Protein AF-A0A0M6XQJ6-F1 (afdb_monomer)

Mean predicted aligned error: 12.31 Å

Structure (mmCIF, N/CA/C/O backbone):
data_AF-A0A0M6XQJ6-F1
#
_entry.id   AF-A0A0M6XQJ6-F1
#
loop_
_atom_site.group_PDB
_atom_site.id
_atom_site.type_symbol
_atom_site.label_atom_id
_atom_site.label_alt_id
_atom_site.label_comp_id
_atom_site.label_asym_id
_atom_site.label_entity_id
_atom_site.label_seq_id
_atom_site.pdbx_PDB_ins_code
_atom_site.Cartn_x
_atom_site.Cartn_y
_atom_site.Cartn_z
_atom_site.occupancy
_atom_site.B_iso_or_equiv
_atom_site.auth_seq_id
_atom_site.auth_comp_id
_atom_site.auth_asym_id
_atom_site.auth_atom_id
_atom_site.pdbx_PDB_model_num
ATOM 1 N N . MET A 1 1 ? 3.158 -14.842 -56.763 1.00 42.53 1 MET A N 1
ATOM 2 C CA . MET A 1 1 ? 3.902 -15.726 -55.844 1.00 42.53 1 MET A CA 1
ATOM 3 C C . MET A 1 1 ? 5.116 -14.934 -55.419 1.00 42.53 1 MET A C 1
ATOM 5 O O . MET A 1 1 ? 5.858 -14.511 -56.291 1.00 42.53 1 MET A O 1
ATOM 9 N N . THR A 1 2 ? 5.216 -14.577 -54.144 1.00 51.38 2 THR A N 1
ATOM 10 C CA . THR A 1 2 ? 6.332 -13.785 -53.617 1.00 51.38 2 THR A CA 1
ATOM 11 C C . THR A 1 2 ? 7.499 -14.731 -53.373 1.00 51.38 2 THR A C 1
ATOM 13 O O . THR A 1 2 ? 7.330 -15.718 -52.657 1.00 51.38 2 THR A O 1
ATOM 16 N N . ASP A 1 3 ? 8.641 -14.467 -54.004 1.00 54.12 3 ASP A N 1
ATOM 17 C CA . ASP A 1 3 ? 9.853 -15.258 -53.797 1.00 54.12 3 ASP A CA 1
ATOM 18 C C . ASP A 1 3 ? 10.246 -15.257 -52.309 1.00 54.12 3 ASP A C 1
ATOM 20 O O . ASP A 1 3 ? 10.111 -14.225 -51.639 1.00 54.12 3 ASP A O 1
ATOM 24 N N . PRO A 1 4 ? 10.706 -16.397 -51.762 1.00 60.34 4 PRO A N 1
ATOM 25 C CA . PRO A 1 4 ? 11.159 -16.453 -50.382 1.00 60.34 4 PRO A CA 1
ATOM 26 C C . PRO A 1 4 ? 12.375 -15.543 -50.198 1.00 60.34 4 PRO A C 1
ATOM 28 O O . PRO A 1 4 ? 13.275 -15.505 -51.040 1.00 60.34 4 PRO A O 1
ATOM 31 N N . ALA A 1 5 ? 12.393 -14.812 -49.082 1.00 66.62 5 ALA A N 1
ATOM 32 C CA . ALA A 1 5 ? 13.471 -13.891 -48.756 1.00 66.62 5 ALA A CA 1
ATOM 33 C C . ALA A 1 5 ? 14.826 -14.608 -48.813 1.00 66.62 5 ALA A C 1
ATOM 35 O O . ALA A 1 5 ? 15.032 -15.660 -48.204 1.00 66.62 5 ALA A O 1
ATOM 36 N N . THR A 1 6 ? 15.759 -14.020 -49.554 1.00 75.44 6 THR A N 1
ATOM 37 C CA . THR A 1 6 ? 17.129 -14.524 -49.646 1.00 75.44 6 THR A CA 1
ATOM 38 C C . THR A 1 6 ? 17.810 -14.478 -48.271 1.00 75.44 6 THR A C 1
ATOM 40 O O . THR A 1 6 ? 17.444 -13.656 -47.427 1.00 75.44 6 THR A O 1
ATOM 43 N N . PRO A 1 7 ? 18.846 -15.299 -48.021 1.00 70.94 7 PRO A N 1
ATOM 44 C CA . PRO A 1 7 ? 19.582 -15.273 -46.754 1.00 70.94 7 PRO A CA 1
ATOM 45 C C . PRO A 1 7 ? 20.099 -13.880 -46.357 1.00 70.94 7 PRO A C 1
ATOM 47 O O . PRO A 1 7 ? 20.096 -13.532 -45.179 1.00 70.94 7 PRO A O 1
ATOM 50 N N . ALA A 1 8 ? 20.467 -13.048 -47.336 1.00 72.31 8 ALA A N 1
ATOM 51 C CA . ALA A 1 8 ? 20.864 -11.660 -47.106 1.00 72.31 8 ALA A CA 1
ATOM 52 C C . ALA A 1 8 ? 19.691 -10.782 -46.630 1.00 72.31 8 ALA A C 1
ATOM 54 O O . ALA A 1 8 ? 19.863 -9.972 -45.724 1.00 72.31 8 ALA A O 1
ATOM 55 N N . GLN A 1 9 ? 18.492 -10.975 -47.185 1.00 73.38 9 GLN A N 1
ATOM 56 C CA . GLN A 1 9 ? 17.280 -10.269 -46.753 1.00 73.38 9 GLN A CA 1
ATOM 57 C C . GLN A 1 9 ? 16.808 -10.739 -45.374 1.00 73.38 9 GLN A C 1
ATOM 59 O O . GLN A 1 9 ? 16.358 -9.924 -44.579 1.00 73.38 9 GLN A O 1
ATOM 64 N N . MET A 1 10 ? 16.958 -12.026 -45.050 1.00 72.31 10 MET A N 1
ATOM 65 C CA . MET A 1 10 ? 16.679 -12.530 -43.701 1.00 72.31 10 MET A CA 1
ATOM 66 C C . MET A 1 10 ? 17.656 -11.961 -42.667 1.00 72.31 10 MET A C 1
ATOM 68 O O . MET A 1 10 ? 17.222 -11.544 -41.600 1.00 72.31 10 MET 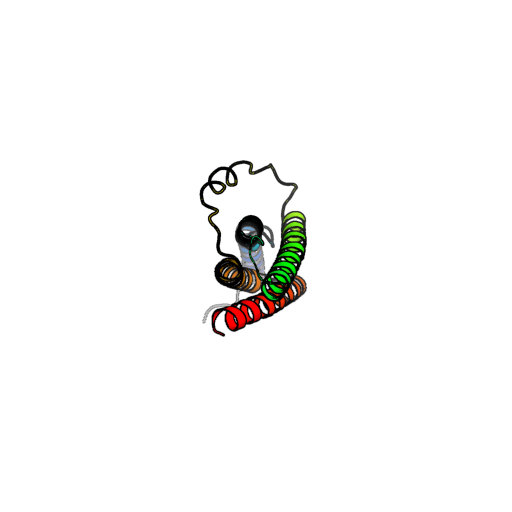A O 1
ATOM 72 N N . SER A 1 11 ? 18.949 -11.878 -42.999 1.00 69.38 11 SER A N 1
ATOM 73 C CA . SER A 1 11 ? 19.969 -11.264 -42.137 1.00 69.38 11 SER A CA 1
ATOM 74 C C . SER A 1 11 ? 19.720 -9.766 -41.926 1.00 69.38 11 SER A C 1
ATOM 76 O O . SER A 1 11 ? 19.767 -9.285 -40.797 1.00 69.38 11 SER A O 1
ATOM 78 N N . ALA A 1 12 ? 19.359 -9.039 -42.988 1.00 71.88 12 ALA A N 1
ATOM 79 C CA . ALA A 1 12 ? 18.994 -7.626 -42.902 1.00 71.88 12 ALA A CA 1
ATOM 80 C C . ALA A 1 12 ? 17.719 -7.403 -42.075 1.00 71.88 12 ALA A C 1
ATOM 82 O O . ALA A 1 12 ? 17.676 -6.492 -41.257 1.00 71.88 12 ALA A O 1
ATOM 83 N N . ASN A 1 13 ? 16.706 -8.260 -42.229 1.00 66.75 13 ASN A N 1
ATOM 84 C CA . ASN A 1 13 ? 15.488 -8.192 -41.421 1.00 66.75 13 ASN A CA 1
ATOM 85 C C . ASN A 1 13 ? 15.756 -8.527 -39.949 1.00 66.75 13 ASN A C 1
ATOM 87 O O . ASN A 1 13 ? 15.143 -7.927 -39.074 1.00 66.75 13 ASN A O 1
ATOM 91 N N . TYR A 1 14 ? 16.670 -9.461 -39.671 1.00 62.41 14 TYR A N 1
ATOM 92 C CA . TYR A 1 14 ? 17.063 -9.800 -38.306 1.00 62.41 14 TYR A CA 1
ATOM 93 C C . TYR A 1 14 ? 17.831 -8.649 -37.649 1.00 62.41 14 TYR A C 1
ATOM 95 O O . TYR A 1 14 ? 17.481 -8.260 -36.542 1.00 62.41 14 TYR A O 1
ATOM 103 N N . MET A 1 15 ? 18.799 -8.049 -38.354 1.00 71.56 15 MET A N 1
ATOM 104 C CA . MET A 1 15 ? 19.519 -6.861 -37.877 1.00 71.56 15 MET A CA 1
ATOM 105 C C . MET A 1 15 ? 18.589 -5.662 -37.675 1.00 71.56 15 MET A C 1
ATOM 107 O O . MET A 1 15 ? 18.649 -5.023 -36.633 1.00 71.56 15 MET A O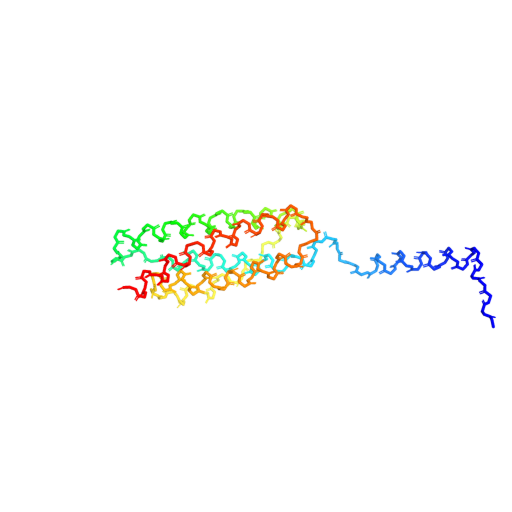 1
ATOM 111 N N . ALA A 1 16 ? 17.668 -5.400 -38.606 1.00 64.62 16 ALA A N 1
ATOM 112 C CA . ALA A 1 16 ? 16.686 -4.328 -38.457 1.00 64.62 16 ALA A CA 1
ATOM 113 C C . ALA A 1 16 ? 15.713 -4.584 -37.292 1.00 64.62 16 ALA A C 1
ATOM 115 O O . ALA A 1 16 ? 15.294 -3.642 -36.626 1.00 64.62 16 ALA A O 1
ATOM 116 N N . ALA A 1 17 ? 15.364 -5.845 -37.013 1.00 57.09 17 ALA A N 1
ATOM 117 C CA . ALA A 1 17 ? 14.536 -6.210 -35.866 1.00 57.09 17 ALA A CA 1
ATOM 118 C C . ALA A 1 17 ? 15.292 -6.073 -34.534 1.00 57.09 17 ALA A C 1
ATOM 120 O O . ALA A 1 17 ? 14.705 -5.615 -33.555 1.00 57.09 17 ALA A O 1
ATOM 121 N N . THR A 1 18 ? 16.584 -6.417 -34.489 1.00 54.31 18 THR A N 1
ATOM 122 C CA . THR A 1 18 ? 17.426 -6.195 -33.303 1.00 54.31 18 THR A CA 1
ATOM 123 C C . THR A 1 18 ? 17.706 -4.712 -33.082 1.00 54.31 18 THR A C 1
ATOM 125 O O . THR A 1 18 ? 17.569 -4.244 -31.962 1.00 54.31 18 THR A O 1
ATOM 128 N N . GLU A 1 19 ? 17.973 -3.943 -34.138 1.00 53.47 19 GLU A N 1
ATOM 129 C CA . GLU A 1 19 ? 18.143 -2.489 -34.057 1.00 53.47 19 GLU A CA 1
ATOM 130 C C . GLU A 1 19 ? 16.834 -1.783 -33.685 1.00 53.47 19 GLU A C 1
ATOM 132 O O . GLU A 1 19 ? 16.865 -0.790 -32.971 1.00 53.47 19 GLU A O 1
ATOM 137 N N . ALA A 1 20 ? 15.669 -2.278 -34.116 1.00 52.47 20 ALA A N 1
ATOM 138 C CA . ALA A 1 20 ? 14.374 -1.752 -33.678 1.00 52.47 20 ALA A CA 1
ATOM 139 C C . ALA A 1 20 ? 14.075 -2.086 -32.205 1.00 52.47 20 ALA A C 1
ATOM 141 O O . ALA A 1 20 ? 13.489 -1.263 -31.507 1.00 52.47 20 ALA A O 1
ATOM 142 N N . ALA A 1 21 ? 14.508 -3.255 -31.720 1.00 52.06 21 ALA A N 1
ATOM 143 C CA . ALA A 1 21 ? 14.413 -3.629 -30.309 1.00 52.06 21 ALA A CA 1
ATOM 144 C C . ALA A 1 21 ? 15.400 -2.842 -29.423 1.00 52.06 21 ALA A C 1
ATOM 146 O O . ALA A 1 21 ? 15.080 -2.525 -28.280 1.00 52.06 21 ALA A O 1
ATOM 147 N N . GLU A 1 22 ? 16.573 -2.485 -29.951 1.00 49.47 22 GLU A N 1
ATOM 148 C CA . GLU A 1 22 ? 17.566 -1.636 -29.280 1.00 49.47 22 GLU A CA 1
ATOM 149 C C . GLU A 1 22 ? 17.198 -0.137 -29.344 1.00 49.47 22 GLU A C 1
ATOM 151 O O . GLU A 1 22 ? 17.458 0.602 -28.392 1.00 49.47 22 GLU A O 1
ATOM 156 N N . ASN A 1 23 ? 16.523 0.318 -30.408 1.00 44.00 23 ASN A N 1
ATOM 157 C CA . ASN A 1 23 ? 16.094 1.713 -30.589 1.00 44.00 23 ASN A CA 1
ATOM 158 C C . ASN A 1 23 ? 14.847 2.116 -29.788 1.00 44.00 23 ASN A C 1
ATOM 160 O O . ASN A 1 23 ? 14.542 3.308 -29.735 1.00 44.00 23 ASN A O 1
ATOM 164 N N . ASP A 1 24 ? 14.159 1.185 -29.116 1.00 46.47 24 ASP A N 1
ATOM 165 C CA . ASP A 1 24 ? 13.119 1.556 -28.141 1.00 46.47 24 ASP A CA 1
ATOM 166 C C . ASP A 1 24 ? 13.725 2.081 -26.816 1.00 46.47 24 ASP A C 1
ATOM 168 O O . ASP A 1 24 ? 13.009 2.531 -25.920 1.00 46.47 24 ASP A O 1
ATOM 172 N N . GLY A 1 25 ? 15.066 2.085 -26.708 1.00 45.72 25 GLY A N 1
ATOM 173 C CA . GLY A 1 25 ? 15.884 3.024 -25.922 1.00 45.72 25 GLY A CA 1
ATOM 174 C C . GLY A 1 25 ? 15.706 3.022 -24.401 1.00 45.72 25 GLY A C 1
ATOM 175 O O . GLY A 1 25 ? 16.408 3.744 -23.692 1.00 45.72 25 GLY A O 1
ATOM 176 N N . LYS A 1 26 ? 14.776 2.232 -23.871 1.00 46.38 26 LYS A N 1
ATOM 177 C CA . LYS A 1 26 ? 14.481 2.136 -22.448 1.00 46.38 26 LYS A CA 1
ATOM 178 C C . LYS A 1 26 ? 15.061 0.834 -21.908 1.00 46.38 26 LYS A C 1
ATOM 180 O O . LYS A 1 26 ? 14.654 -0.233 -22.366 1.00 46.38 26 LYS A O 1
ATOM 185 N N . PRO A 1 27 ? 15.982 0.887 -20.928 1.00 54.34 27 PRO A N 1
ATOM 186 C CA . PRO A 1 27 ? 16.497 -0.327 -20.317 1.00 54.34 27 PRO A CA 1
ATOM 187 C C . PRO A 1 27 ? 15.330 -1.160 -19.760 1.00 54.34 27 PRO A C 1
ATOM 189 O O . PRO A 1 27 ? 14.358 -0.574 -19.259 1.00 54.34 27 PRO A O 1
ATOM 192 N N . PRO A 1 28 ? 15.392 -2.502 -19.843 1.00 51.72 28 PRO A N 1
ATOM 193 C CA . PRO A 1 28 ? 14.380 -3.387 -19.274 1.00 51.72 28 PRO A CA 1
ATOM 194 C C . PRO A 1 28 ? 14.242 -3.083 -17.774 1.00 51.72 28 PRO A C 1
ATOM 196 O O . PRO A 1 28 ? 15.119 -3.399 -16.979 1.00 51.72 28 PRO A O 1
ATOM 199 N N . GLY A 1 29 ? 13.174 -2.369 -17.409 1.00 59.41 29 GLY A N 1
ATOM 200 C CA . GLY A 1 29 ? 12.972 -1.811 -16.066 1.00 59.41 29 GLY A CA 1
ATOM 201 C C . GLY A 1 29 ? 12.474 -0.361 -16.049 1.00 59.41 29 GLY A C 1
ATOM 202 O O . GLY A 1 29 ? 11.746 0.014 -15.134 1.00 59.41 29 GLY A O 1
ATOM 203 N N . ALA A 1 30 ? 12.745 0.441 -17.084 1.00 67.56 30 ALA A N 1
ATOM 204 C CA . ALA A 1 30 ? 12.325 1.848 -17.128 1.00 67.56 30 ALA A CA 1
ATOM 205 C C . ALA A 1 30 ? 10.795 2.037 -17.161 1.00 67.56 30 ALA A C 1
ATOM 207 O O . ALA A 1 30 ? 10.287 3.058 -16.703 1.00 67.56 30 ALA A O 1
ATOM 208 N N . ALA A 1 31 ? 10.045 1.050 -17.664 1.00 73.81 31 ALA A N 1
ATOM 209 C CA . ALA A 1 31 ? 8.579 1.058 -17.646 1.00 73.81 31 ALA A CA 1
ATOM 210 C C . ALA A 1 31 ? 7.982 0.926 -16.229 1.00 73.81 31 ALA A C 1
ATOM 212 O O . ALA A 1 31 ? 6.829 1.301 -16.024 1.00 73.81 31 ALA A O 1
ATOM 213 N N . MET A 1 32 ? 8.768 0.419 -15.271 1.00 82.06 32 MET A N 1
ATOM 214 C CA . MET A 1 32 ? 8.373 0.195 -13.875 1.00 82.06 32 MET A CA 1
ATOM 215 C C . MET A 1 32 ? 8.777 1.335 -12.942 1.00 82.06 32 MET A C 1
ATOM 217 O O . MET A 1 32 ? 8.162 1.496 -11.894 1.00 82.06 32 MET A O 1
ATOM 221 N N . VAL A 1 33 ? 9.783 2.134 -13.311 1.00 84.62 33 VAL A N 1
ATOM 222 C CA . VAL A 1 33 ? 10.349 3.175 -12.439 1.00 84.62 33 VAL A CA 1
ATOM 223 C C . VAL A 1 33 ? 9.296 4.194 -12.010 1.00 84.62 33 VAL A C 1
ATOM 225 O O . VAL A 1 33 ? 9.097 4.405 -10.818 1.00 84.62 33 VAL A O 1
ATOM 228 N N . GLU A 1 34 ? 8.584 4.798 -12.961 1.00 86.31 34 GLU A N 1
ATOM 229 C CA . GLU A 1 34 ? 7.577 5.812 -12.630 1.00 86.31 34 GLU A CA 1
ATOM 230 C C . GLU A 1 34 ? 6.389 5.231 -11.833 1.00 86.31 34 GLU A C 1
ATOM 232 O O . GLU A 1 34 ? 6.050 5.794 -10.792 1.00 86.31 34 GLU A O 1
ATOM 237 N N . PRO A 1 35 ? 5.803 4.075 -12.212 1.00 87.81 35 PRO A N 1
ATOM 238 C CA . PRO A 1 35 ? 4.814 3.388 -11.378 1.00 87.81 35 PRO A CA 1
ATOM 239 C C . PRO A 1 35 ? 5.287 3.100 -9.945 1.00 87.81 35 PRO A C 1
ATOM 241 O O . PRO A 1 35 ? 4.557 3.369 -8.991 1.00 87.81 35 PRO A O 1
ATOM 244 N N . LEU A 1 36 ? 6.519 2.609 -9.770 1.00 90.25 36 LEU A N 1
ATOM 245 C CA . LEU A 1 36 ? 7.096 2.340 -8.450 1.00 90.25 36 LEU A CA 1
ATOM 246 C C . LEU A 1 36 ? 7.307 3.628 -7.639 1.00 90.25 36 LEU A C 1
ATOM 248 O O . LEU A 1 36 ? 7.041 3.636 -6.44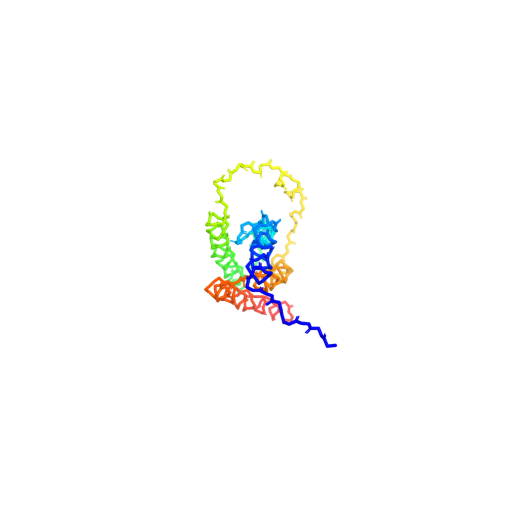0 1.00 90.25 36 LEU A O 1
ATOM 252 N N . ARG A 1 37 ? 7.720 4.735 -8.272 1.00 89.25 37 ARG A N 1
ATOM 253 C CA . ARG A 1 37 ? 7.829 6.049 -7.612 1.00 89.25 37 ARG A CA 1
ATOM 254 C C . ARG A 1 37 ? 6.469 6.567 -7.153 1.00 89.25 37 ARG A C 1
ATOM 256 O O . ARG A 1 37 ? 6.344 7.022 -6.019 1.00 89.25 37 ARG A O 1
ATOM 263 N N . MET A 1 38 ? 5.440 6.463 -7.995 1.00 89.88 38 MET A N 1
ATOM 264 C CA . MET A 1 38 ? 4.074 6.844 -7.618 1.00 89.88 38 MET A CA 1
ATOM 265 C C . MET A 1 38 ? 3.550 6.001 -6.449 1.00 89.88 38 MET A C 1
ATOM 267 O O . MET A 1 38 ? 2.925 6.544 -5.535 1.00 89.88 38 MET A O 1
ATOM 271 N N . LEU A 1 39 ? 3.831 4.694 -6.458 1.00 92.88 39 LEU A N 1
ATOM 272 C CA . LEU A 1 39 ? 3.517 3.796 -5.349 1.00 92.88 39 LEU A CA 1
ATOM 273 C C . LEU A 1 39 ? 4.250 4.214 -4.068 1.00 92.88 39 LEU A C 1
ATOM 275 O O . LEU A 1 39 ? 3.611 4.337 -3.025 1.00 92.88 39 LEU A O 1
ATOM 279 N N . LEU A 1 40 ? 5.551 4.505 -4.146 1.0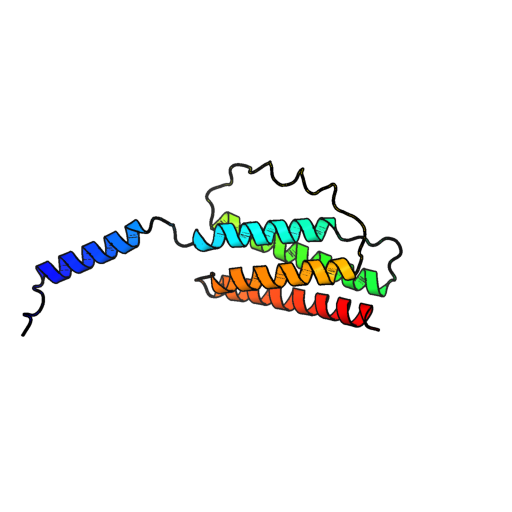0 92.50 40 LEU A N 1
ATOM 280 C CA . LEU A 1 40 ? 6.346 4.943 -2.998 1.00 92.50 40 LEU A CA 1
ATOM 281 C C . LEU A 1 40 ? 5.800 6.241 -2.385 1.00 92.50 40 LEU A C 1
ATOM 283 O O . LEU A 1 40 ? 5.572 6.298 -1.180 1.00 92.50 40 LEU A O 1
ATOM 287 N N . VAL A 1 41 ? 5.490 7.245 -3.211 1.00 90.19 41 VAL A N 1
ATOM 288 C CA . VAL A 1 41 ? 4.890 8.511 -2.752 1.00 90.19 41 VAL A CA 1
ATOM 289 C C . VAL A 1 41 ? 3.532 8.277 -2.081 1.00 90.19 41 VAL A C 1
ATOM 291 O O . VAL A 1 41 ? 3.220 8.909 -1.069 1.00 90.19 41 VAL A O 1
ATOM 294 N N . ALA A 1 42 ? 2.706 7.372 -2.616 1.00 90.62 42 ALA A N 1
ATOM 295 C CA . ALA A 1 42 ? 1.419 7.036 -2.010 1.00 90.62 42 ALA A CA 1
ATOM 296 C C . ALA A 1 42 ? 1.587 6.362 -0.639 1.00 90.62 42 ALA A C 1
ATOM 298 O O . ALA A 1 42 ? 0.855 6.696 0.293 1.00 90.62 42 ALA A O 1
ATOM 299 N N . VAL A 1 43 ? 2.569 5.469 -0.505 1.00 91.25 43 VAL A N 1
ATOM 300 C CA . VAL A 1 43 ? 2.925 4.809 0.759 1.00 91.25 43 VAL A CA 1
ATOM 301 C C . VAL A 1 43 ? 3.417 5.820 1.794 1.00 91.25 43 VAL A C 1
ATOM 303 O O . VAL A 1 43 ? 2.931 5.824 2.922 1.00 91.25 43 VAL A O 1
ATOM 306 N N . GLU A 1 44 ? 4.318 6.727 1.416 1.00 88.88 44 GLU A N 1
ATOM 307 C CA . GLU A 1 44 ? 4.802 7.800 2.296 1.00 88.88 44 GLU A CA 1
ATOM 308 C C . GLU A 1 44 ? 3.667 8.731 2.736 1.00 88.88 44 GLU A C 1
ATOM 310 O O . GLU A 1 44 ? 3.526 9.037 3.918 1.00 88.88 44 GLU A O 1
ATOM 315 N N . THR A 1 45 ? 2.783 9.097 1.809 1.00 87.88 45 THR A N 1
ATOM 316 C CA . THR A 1 45 ? 1.598 9.903 2.125 1.00 87.88 45 THR A CA 1
ATOM 317 C C . THR A 1 45 ? 0.670 9.186 3.113 1.00 87.88 45 THR A C 1
ATOM 319 O O . THR A 1 45 ? 0.075 9.826 3.980 1.00 87.88 45 THR A O 1
ATOM 322 N N . ALA A 1 46 ? 0.517 7.864 2.986 1.00 87.62 46 ALA A N 1
ATOM 323 C CA . ALA A 1 46 ? -0.311 7.069 3.887 1.00 87.62 46 ALA A CA 1
ATOM 324 C C . ALA A 1 46 ? 0.290 6.979 5.300 1.00 87.62 46 ALA A C 1
ATOM 326 O O . ALA A 1 46 ? -0.460 7.017 6.275 1.00 87.62 46 ALA A O 1
ATOM 327 N N . PHE A 1 47 ? 1.621 6.934 5.425 1.00 83.50 47 PHE A N 1
ATOM 328 C CA . PHE A 1 47 ? 2.309 6.996 6.719 1.00 83.50 47 PHE A CA 1
ATOM 329 C C . PHE A 1 47 ? 2.019 8.286 7.479 1.00 83.50 47 PHE A C 1
ATOM 331 O O . PHE A 1 47 ? 1.714 8.251 8.669 1.00 83.50 47 PHE A O 1
ATOM 338 N N . GLU A 1 48 ? 2.079 9.422 6.788 1.00 81.94 48 GLU A N 1
ATOM 339 C CA . GLU A 1 48 ? 1.863 10.745 7.386 1.00 81.94 48 GLU A CA 1
ATOM 340 C C . GLU A 1 48 ? 0.420 10.949 7.890 1.00 81.94 48 GLU A C 1
ATOM 342 O O . GLU A 1 48 ? 0.137 11.905 8.610 1.00 81.94 48 GLU A O 1
ATOM 347 N N . ARG A 1 49 ? -0.503 10.046 7.531 1.00 80.44 49 ARG A N 1
ATOM 348 C CA . ARG A 1 49 ? -1.943 10.123 7.832 1.00 80.44 49 ARG A CA 1
ATOM 349 C C . ARG A 1 49 ? -2.405 9.231 8.977 1.00 80.44 49 ARG A C 1
ATOM 351 O O . ARG A 1 49 ? -3.590 9.269 9.319 1.00 80.44 49 ARG A O 1
ATOM 358 N N . ILE A 1 50 ? -1.510 8.440 9.563 1.00 75.50 50 ILE A N 1
ATOM 359 C CA . ILE A 1 50 ? -1.844 7.584 10.703 1.00 75.50 50 ILE A CA 1
ATOM 360 C C . ILE A 1 50 ? -2.015 8.466 11.945 1.00 75.50 50 ILE A C 1
ATOM 362 O O . ILE A 1 50 ? -1.053 9.038 12.449 1.00 75.50 50 ILE A O 1
ATOM 366 N N . GLU A 1 51 ? -3.247 8.567 12.448 1.00 79.31 51 GLU A N 1
ATOM 367 C CA . GLU A 1 51 ? -3.588 9.361 13.634 1.00 79.31 51 GLU A CA 1
ATOM 368 C C . GLU A 1 51 ? -4.215 8.463 14.716 1.00 79.31 51 GLU A C 1
ATOM 370 O O . GLU A 1 51 ? -5.396 8.119 14.608 1.00 79.31 51 GLU A O 1
ATOM 375 N N . PRO A 1 52 ? -3.446 8.077 15.751 1.00 70.50 52 PRO A N 1
ATOM 376 C CA . PRO A 1 52 ? -3.911 7.179 16.806 1.00 70.50 52 PRO A CA 1
ATOM 377 C C . PRO A 1 52 ? -4.680 7.890 17.933 1.00 70.50 52 PRO A C 1
ATOM 379 O O . PRO A 1 52 ? -5.249 7.222 18.800 1.00 70.50 52 PRO A O 1
ATOM 382 N N . ARG A 1 53 ? -4.690 9.232 18.002 1.00 76.50 53 ARG A N 1
ATOM 383 C CA . ARG A 1 53 ? -5.306 9.938 19.140 1.00 76.50 53 ARG A CA 1
ATOM 384 C C . ARG A 1 53 ? -6.802 9.657 19.243 1.00 76.50 53 ARG A C 1
ATOM 386 O O . ARG A 1 53 ? -7.566 9.918 18.319 1.00 76.50 53 ARG A O 1
ATOM 393 N N . GLY A 1 54 ? -7.218 9.199 20.424 1.00 71.12 54 GLY A N 1
ATOM 394 C CA . GLY A 1 54 ? -8.622 8.922 20.735 1.00 71.12 54 GLY A CA 1
ATOM 395 C C . GLY A 1 54 ? -9.177 7.655 20.079 1.00 71.12 54 GLY A C 1
ATOM 396 O O . GLY A 1 54 ? -10.379 7.422 20.170 1.00 71.12 54 GLY A O 1
ATOM 397 N N . ALA A 1 55 ? -8.327 6.850 19.435 1.00 78.50 55 ALA A N 1
ATOM 398 C CA . ALA A 1 55 ? -8.704 5.562 18.871 1.00 78.50 55 ALA A CA 1
ATOM 399 C C . ALA A 1 55 ? -8.915 4.512 19.977 1.00 78.50 55 ALA A C 1
ATOM 401 O O . ALA A 1 55 ? -8.262 4.554 21.023 1.00 78.50 55 ALA A O 1
ATOM 402 N N . SER A 1 56 ? -9.834 3.571 19.745 1.00 81.56 56 SER A N 1
ATOM 403 C CA . SER A 1 56 ? -9.999 2.413 20.631 1.00 81.56 56 SER A CA 1
ATOM 404 C C . SER A 1 56 ? -8.829 1.433 20.480 1.00 81.56 56 SER A C 1
ATOM 406 O O . SER A 1 56 ? -8.107 1.484 19.488 1.00 81.56 56 SER A O 1
ATOM 408 N N . GLU A 1 57 ? -8.644 0.522 21.440 1.00 79.88 57 GLU A N 1
ATOM 409 C CA . GLU A 1 57 ? -7.583 -0.500 21.387 1.00 79.88 57 GLU A CA 1
ATOM 410 C C . GLU A 1 57 ? -7.630 -1.310 20.081 1.00 79.88 57 GLU A C 1
ATOM 412 O O . GLU A 1 57 ? -6.623 -1.429 19.390 1.00 79.88 57 GLU A O 1
ATOM 417 N N . THR A 1 58 ? -8.819 -1.747 19.661 1.00 82.25 58 THR A N 1
ATOM 418 C CA . THR A 1 58 ? -9.016 -2.462 18.391 1.00 82.25 58 THR A CA 1
ATOM 419 C C . THR A 1 58 ? -8.669 -1.611 17.166 1.00 82.25 58 THR A C 1
ATOM 421 O O . THR A 1 58 ? -8.086 -2.109 16.204 1.00 82.25 58 THR A O 1
ATOM 424 N N . ASP A 1 59 ? -8.993 -0.316 17.177 1.00 84.12 59 ASP A N 1
ATOM 425 C CA . ASP A 1 59 ? -8.649 0.566 16.057 1.00 84.12 59 ASP A CA 1
ATOM 426 C C . ASP A 1 59 ? -7.131 0.800 15.997 1.00 84.12 59 ASP A C 1
ATOM 428 O O . ASP A 1 59 ? -6.558 0.850 14.908 1.00 84.12 59 ASP A O 1
ATOM 432 N N . LEU A 1 60 ? -6.471 0.897 17.157 1.00 81.00 60 LEU A N 1
ATOM 433 C CA . LEU A 1 60 ? -5.014 0.994 17.261 1.00 81.00 60 LEU A CA 1
ATOM 434 C C . LEU A 1 60 ? -4.324 -0.266 16.733 1.00 81.00 60 LEU A C 1
ATOM 436 O O . LEU A 1 60 ? -3.329 -0.141 16.024 1.00 81.00 60 LEU A O 1
ATOM 440 N N . GLU A 1 61 ? -4.854 -1.459 17.010 1.00 82.31 61 GLU A N 1
ATOM 441 C CA . GLU A 1 61 ? -4.337 -2.717 16.453 1.00 82.31 61 GLU A CA 1
ATOM 442 C C . GLU A 1 61 ? -4.406 -2.733 14.920 1.00 82.31 61 GLU A C 1
ATOM 444 O O . GLU A 1 61 ? -3.433 -3.087 14.253 1.00 82.31 61 GLU A O 1
ATOM 449 N N . ILE A 1 62 ? -5.530 -2.301 14.338 1.00 84.75 62 ILE A N 1
ATOM 450 C CA . ILE A 1 62 ? -5.680 -2.212 12.877 1.00 84.75 62 ILE A CA 1
ATOM 451 C C . ILE A 1 62 ? -4.704 -1.180 12.295 1.00 84.75 62 ILE A C 1
ATOM 453 O O . ILE A 1 62 ? -4.071 -1.440 11.271 1.00 84.75 62 ILE A O 1
ATOM 457 N N . MET A 1 63 ? -4.543 -0.026 12.948 1.00 85.38 63 MET A N 1
ATOM 458 C CA . MET A 1 63 ? -3.589 1.001 12.518 1.00 85.38 63 MET A CA 1
ATOM 459 C C . MET A 1 63 ? -2.129 0.550 12.651 1.00 85.38 63 MET A C 1
ATOM 461 O O . MET A 1 63 ? -1.311 0.912 11.807 1.00 85.38 63 MET A O 1
ATOM 465 N N . ALA A 1 64 ? -1.795 -0.253 13.662 1.00 84.94 64 ALA A N 1
ATOM 466 C CA . ALA A 1 64 ? -0.466 -0.838 13.815 1.00 84.94 64 ALA A CA 1
ATOM 467 C C . ALA A 1 64 ? -0.171 -1.837 12.687 1.00 84.94 64 ALA A C 1
ATOM 469 O O . ALA A 1 64 ? 0.864 -1.737 12.033 1.00 84.94 64 ALA A O 1
ATOM 470 N N . LEU A 1 65 ? -1.124 -2.721 12.368 1.00 87.12 65 LEU A N 1
ATOM 471 C CA . LEU A 1 65 ? -1.002 -3.624 11.219 1.00 87.12 65 LEU A CA 1
ATOM 472 C C . LEU A 1 65 ? -0.852 -2.851 9.903 1.00 87.12 65 LEU A C 1
ATOM 474 O O . LEU A 1 65 ? -0.049 -3.225 9.051 1.00 87.12 65 LEU A O 1
ATOM 478 N N . TRP A 1 66 ? -1.598 -1.756 9.737 1.00 92.88 66 TRP A N 1
ATOM 479 C CA . TRP A 1 66 ? -1.459 -0.877 8.577 1.00 92.88 66 TRP A CA 1
ATOM 480 C C . TRP A 1 66 ? -0.056 -0.273 8.473 1.00 92.88 66 TRP A C 1
ATOM 482 O O . TRP A 1 66 ? 0.559 -0.317 7.409 1.00 92.88 66 TRP A O 1
ATOM 492 N N . HIS A 1 67 ? 0.472 0.240 9.584 1.00 89.44 67 HIS A N 1
ATOM 493 C CA . HIS A 1 67 ? 1.827 0.776 9.659 1.00 89.44 67 HIS A CA 1
ATOM 494 C C . HIS A 1 67 ? 2.888 -0.268 9.267 1.00 89.44 67 HIS A C 1
ATOM 496 O O . HIS A 1 67 ? 3.820 0.045 8.518 1.00 89.44 67 HIS A O 1
ATOM 502 N N . ASP A 1 68 ? 2.749 -1.510 9.732 1.00 86.06 68 ASP A N 1
ATOM 503 C CA . ASP A 1 68 ? 3.690 -2.591 9.421 1.00 86.06 68 ASP A CA 1
ATOM 504 C C . ASP A 1 68 ? 3.668 -2.953 7.931 1.00 86.06 68 ASP A C 1
ATOM 506 O O . ASP A 1 68 ? 4.726 -3.069 7.305 1.00 86.06 68 ASP A O 1
ATOM 510 N N . VAL A 1 69 ? 2.474 -3.038 7.334 1.00 91.69 69 VAL A N 1
ATOM 511 C CA . VAL A 1 69 ? 2.310 -3.272 5.889 1.00 91.69 69 VAL A CA 1
ATOM 512 C C . VAL A 1 69 ? 2.956 -2.152 5.075 1.00 91.69 69 VAL A C 1
ATOM 514 O O . VAL A 1 69 ? 3.731 -2.428 4.158 1.00 91.69 69 VAL A O 1
ATOM 517 N N . LEU A 1 70 ? 2.703 -0.889 5.429 1.00 91.00 70 LEU A N 1
ATOM 518 C CA . LEU A 1 70 ? 3.335 0.249 4.760 1.00 91.00 70 LEU A CA 1
ATOM 519 C C . LEU A 1 70 ? 4.863 0.235 4.910 1.00 91.00 70 LEU A C 1
ATOM 521 O O . LEU A 1 70 ? 5.575 0.634 3.989 1.00 91.00 70 LEU A O 1
ATOM 525 N N . THR A 1 71 ? 5.381 -0.236 6.048 1.00 87.50 71 THR A N 1
ATOM 526 C CA . THR A 1 71 ? 6.828 -0.297 6.318 1.00 87.50 71 THR A CA 1
ATOM 527 C C . THR A 1 71 ? 7.511 -1.312 5.423 1.00 87.50 71 THR A C 1
ATOM 529 O O . THR A 1 71 ? 8.521 -0.978 4.796 1.00 87.50 71 THR A O 1
ATOM 532 N N . ALA A 1 72 ? 6.941 -2.513 5.327 1.00 89.88 72 ALA A N 1
ATOM 533 C CA . ALA A 1 72 ? 7.434 -3.553 4.436 1.00 89.88 72 ALA A CA 1
ATOM 534 C C . ALA A 1 72 ? 7.377 -3.083 2.975 1.00 89.88 72 ALA A C 1
ATOM 536 O O . ALA A 1 72 ? 8.391 -3.091 2.278 1.00 89.88 72 ALA A O 1
ATOM 537 N N . LEU A 1 73 ? 6.229 -2.546 2.550 1.00 92.31 73 LEU A N 1
ATOM 538 C CA . LEU A 1 73 ? 6.036 -2.085 1.180 1.00 92.31 73 LEU A CA 1
ATOM 539 C C . LEU A 1 73 ? 6.995 -0.947 0.800 1.00 92.31 73 LEU A C 1
ATOM 541 O O . LEU A 1 73 ? 7.583 -0.975 -0.279 1.00 92.31 73 LEU A O 1
ATOM 545 N N . ARG A 1 74 ? 7.210 0.036 1.686 1.00 91.69 74 ARG A N 1
ATOM 546 C CA . ARG A 1 74 ? 8.183 1.117 1.456 1.00 91.69 74 ARG A CA 1
ATOM 547 C C . ARG A 1 74 ? 9.588 0.560 1.242 1.00 91.69 74 ARG A C 1
ATOM 549 O O . ARG A 1 74 ? 10.278 1.005 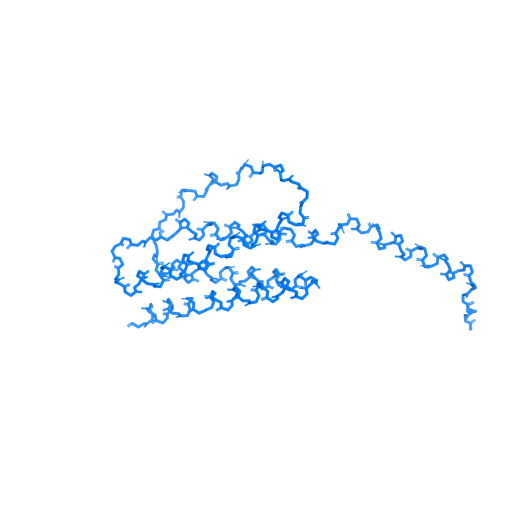0.325 1.00 91.69 74 ARG A O 1
ATOM 556 N N . SER A 1 75 ? 10.011 -0.374 2.095 1.00 88.50 75 SER A N 1
ATOM 557 C CA . SER A 1 75 ? 11.339 -0.989 2.023 1.00 88.50 75 SER A CA 1
ATOM 558 C C . SER A 1 75 ? 11.540 -1.692 0.683 1.00 88.50 75 SER A C 1
ATOM 560 O O . SER A 1 75 ? 12.492 -1.392 -0.038 1.00 88.50 75 SER A O 1
ATOM 562 N N . ASP A 1 76 ? 10.601 -2.556 0.308 1.00 91.06 76 ASP A N 1
ATOM 563 C CA . ASP A 1 76 ? 10.738 -3.389 -0.883 1.00 91.06 76 ASP A CA 1
ATOM 564 C C . ASP A 1 76 ? 10.632 -2.569 -2.169 1.00 91.06 76 ASP A C 1
ATOM 566 O O . ASP A 1 76 ? 11.450 -2.740 -3.071 1.00 91.06 76 ASP A O 1
ATOM 570 N N . VAL A 1 77 ? 9.712 -1.600 -2.240 1.00 89.50 77 VAL A N 1
ATOM 571 C CA . VAL A 1 77 ? 9.610 -0.683 -3.391 1.00 89.50 77 VAL A CA 1
ATOM 572 C C . VAL A 1 77 ? 10.877 0.163 -3.538 1.00 89.50 77 VAL A C 1
ATOM 574 O O . VAL A 1 77 ? 11.355 0.367 -4.654 1.00 89.50 77 VAL A O 1
ATOM 577 N N . SER A 1 78 ? 11.473 0.607 -2.428 1.00 87.38 78 SER A N 1
ATOM 578 C CA . SER A 1 78 ? 12.739 1.351 -2.455 1.00 87.38 78 SER A CA 1
ATOM 579 C C . SER A 1 78 ? 13.885 0.489 -2.988 1.00 87.38 78 SER A C 1
ATOM 581 O O . SER A 1 78 ? 14.647 0.941 -3.840 1.00 87.38 78 SER A O 1
ATOM 583 N N . ILE A 1 79 ? 13.982 -0.771 -2.552 1.00 86.69 79 ILE A N 1
ATOM 584 C CA . ILE A 1 79 ? 14.965 -1.734 -3.071 1.00 86.69 79 ILE A CA 1
ATOM 585 C C . ILE A 1 79 ? 14.727 -1.991 -4.565 1.00 86.69 79 ILE A C 1
ATOM 587 O O . ILE A 1 79 ? 15.669 -1.973 -5.357 1.00 86.69 79 ILE A O 1
ATOM 591 N N . MET A 1 80 ? 13.469 -2.178 -4.976 1.00 87.81 80 MET A N 1
ATOM 592 C CA . MET A 1 80 ? 13.098 -2.379 -6.377 1.00 87.81 80 MET A CA 1
ATOM 593 C C . MET A 1 80 ? 13.491 -1.196 -7.262 1.00 87.81 80 MET A C 1
ATOM 595 O O . MET A 1 80 ? 13.904 -1.430 -8.399 1.00 87.81 80 MET A O 1
ATOM 599 N N . LEU A 1 81 ? 13.368 0.036 -6.758 1.00 84.69 81 LEU A N 1
ATOM 600 C CA . LEU A 1 81 ? 13.806 1.255 -7.436 1.00 84.69 81 LEU A CA 1
ATOM 601 C C . LEU A 1 81 ? 15.330 1.341 -7.511 1.00 84.69 81 LEU A C 1
ATOM 603 O O . LEU A 1 81 ? 15.857 1.541 -8.597 1.00 84.69 81 LEU A O 1
ATOM 607 N N . VAL A 1 82 ? 16.048 1.112 -6.407 1.00 81.25 82 VAL A N 1
ATOM 608 C CA . VAL A 1 82 ? 17.525 1.121 -6.384 1.00 81.25 82 VAL A CA 1
ATOM 609 C C . VAL A 1 82 ? 18.114 0.078 -7.334 1.00 81.25 82 VAL A C 1
ATOM 611 O O . VAL A 1 82 ? 19.093 0.352 -8.014 1.00 81.25 82 VAL A O 1
ATOM 614 N N . ASN A 1 83 ? 17.505 -1.103 -7.436 1.00 76.50 83 ASN A N 1
ATOM 615 C CA . ASN A 1 83 ? 17.965 -2.148 -8.353 1.00 76.50 83 ASN A CA 1
ATOM 616 C C . ASN A 1 83 ? 17.688 -1.823 -9.834 1.00 76.50 83 ASN A C 1
ATOM 618 O O . ASN A 1 83 ? 18.251 -2.470 -10.716 1.00 76.50 83 ASN A O 1
ATOM 622 N N . ARG A 1 84 ? 16.802 -0.857 -10.116 1.00 74.69 84 ARG A N 1
ATOM 623 C CA . ARG A 1 84 ? 16.369 -0.462 -11.470 1.00 74.69 84 ARG A CA 1
ATOM 624 C C . ARG A 1 84 ? 16.886 0.919 -11.893 1.00 74.69 84 ARG A C 1
ATOM 626 O O . ARG A 1 84 ? 16.873 1.224 -13.083 1.00 74.69 84 ARG A O 1
ATOM 633 N N . GLU A 1 85 ? 17.358 1.733 -10.954 1.00 63.09 85 GLU A N 1
ATOM 634 C CA . GLU A 1 85 ? 17.976 3.040 -11.177 1.00 63.09 85 GLU A CA 1
ATOM 635 C C . GLU A 1 85 ? 19.491 2.983 -10.903 1.00 63.09 85 GLU A C 1
ATOM 637 O O . GLU A 1 85 ? 19.944 2.410 -9.918 1.00 63.09 85 GLU A O 1
ATOM 642 N N . ALA A 1 86 ? 20.303 3.643 -11.736 1.00 47.50 86 ALA A N 1
ATOM 643 C CA . ALA A 1 86 ? 21.615 4.123 -11.285 1.00 47.50 86 ALA A CA 1
ATOM 644 C C . ALA A 1 86 ? 21.399 5.167 -10.155 1.00 47.50 86 ALA A C 1
ATOM 646 O O . ALA A 1 86 ? 20.345 5.805 -10.149 1.00 47.50 86 ALA A O 1
ATOM 647 N N . PRO A 1 87 ? 22.335 5.355 -9.196 1.00 40.09 87 PRO A N 1
ATOM 648 C CA . PRO A 1 87 ? 22.058 5.984 -7.899 1.00 40.09 87 PRO A CA 1
ATOM 649 C C . PRO A 1 87 ? 21.347 7.343 -8.023 1.00 40.09 87 PRO A C 1
ATOM 651 O O . PRO A 1 87 ? 21.709 8.149 -8.884 1.00 40.09 87 PRO A O 1
ATOM 654 N N . PRO A 1 88 ? 20.354 7.624 -7.162 1.00 45.50 88 PRO A N 1
ATOM 655 C CA . PRO A 1 88 ? 19.422 8.717 -7.387 1.00 45.50 88 PRO A CA 1
ATOM 656 C C . PRO A 1 88 ? 20.090 10.085 -7.208 1.00 45.50 88 PRO A C 1
ATOM 658 O O . PRO A 1 88 ? 20.650 10.395 -6.155 1.00 45.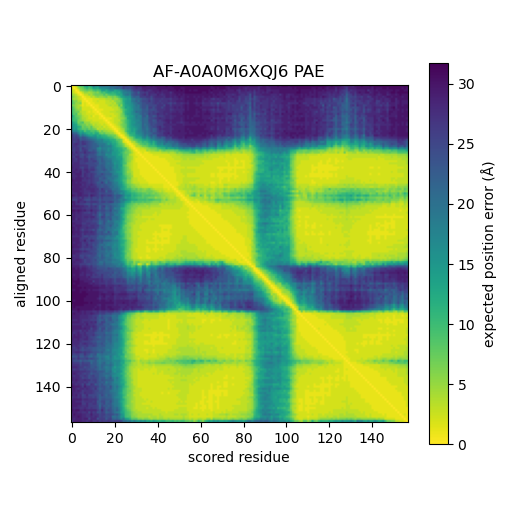50 88 PRO A O 1
ATOM 661 N N . SER A 1 89 ? 19.953 10.959 -8.209 1.00 40.81 89 SER A N 1
ATOM 662 C CA . SER A 1 89 ? 20.016 12.401 -7.976 1.00 40.81 89 SER A CA 1
ATOM 663 C C . SER A 1 89 ? 18.755 12.802 -7.215 1.00 40.81 89 SER A C 1
ATOM 665 O O . SER A 1 89 ? 17.648 12.644 -7.728 1.00 40.81 89 SER A O 1
ATOM 667 N N . ALA A 1 90 ? 18.935 13.287 -5.989 1.00 40.78 90 ALA A N 1
ATOM 668 C CA . ALA A 1 90 ? 17.879 13.671 -5.066 1.00 40.78 90 ALA A CA 1
ATOM 669 C C . ALA A 1 90 ? 16.798 14.552 -5.721 1.00 40.78 90 ALA A C 1
ATOM 671 O O . ALA A 1 90 ? 16.993 15.749 -5.929 1.00 40.78 90 ALA A O 1
ATOM 672 N N . THR A 1 91 ? 15.620 13.987 -5.982 1.00 40.50 91 THR A N 1
ATOM 673 C CA . THR A 1 91 ? 14.395 14.753 -6.237 1.00 40.50 91 THR A CA 1
ATOM 674 C C . THR A 1 91 ? 13.837 15.268 -4.912 1.00 40.50 91 THR A C 1
ATOM 676 O O . THR A 1 91 ? 12.844 14.776 -4.384 1.00 40.50 91 THR A O 1
ATOM 679 N N . SER A 1 92 ? 14.514 16.276 -4.363 1.00 39.56 92 SER A N 1
ATOM 680 C CA . SER A 1 92 ? 13.981 17.144 -3.315 1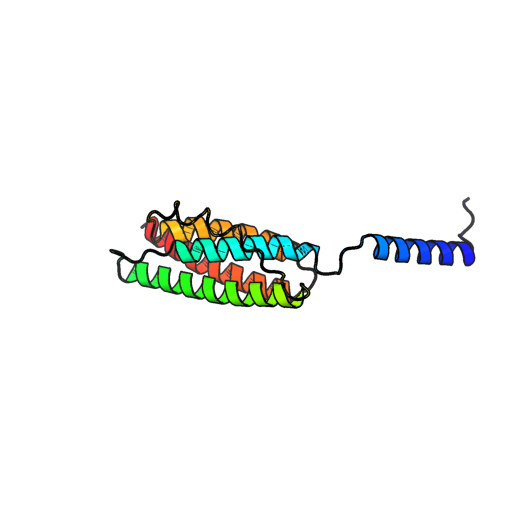.00 39.56 92 SER A CA 1
ATOM 681 C C . SER A 1 92 ? 13.075 18.178 -3.983 1.00 39.56 92 SER A C 1
ATOM 683 O O . SER A 1 92 ? 13.559 19.051 -4.700 1.00 39.56 92 SER A O 1
ATOM 685 N N . GLY A 1 93 ? 11.758 18.056 -3.823 1.00 38.47 93 GLY A N 1
ATOM 686 C CA . GLY A 1 93 ? 10.840 19.082 -4.330 1.00 38.47 93 GLY A CA 1
ATOM 687 C C . GLY A 1 93 ? 9.351 18.763 -4.247 1.00 38.47 93 GLY A C 1
ATOM 688 O O . GLY A 1 93 ? 8.547 19.688 -4.223 1.00 38.47 93 GLY A O 1
ATOM 689 N N . LEU A 1 94 ? 8.953 17.489 -4.156 1.00 41.94 94 LEU A N 1
ATOM 690 C CA . LEU A 1 94 ? 7.524 17.132 -4.131 1.00 41.94 94 LEU A CA 1
ATOM 691 C C . LEU A 1 94 ? 6.916 17.070 -2.714 1.00 41.94 94 LEU A C 1
ATOM 693 O O . LEU A 1 94 ? 5.702 17.164 -2.559 1.00 41.94 94 LEU A O 1
ATOM 697 N N . VAL A 1 95 ? 7.753 16.944 -1.677 1.00 45.22 95 VAL A N 1
ATOM 698 C CA . VAL A 1 95 ? 7.326 16.639 -0.295 1.00 45.22 95 VAL A CA 1
ATOM 699 C C . VAL A 1 95 ? 6.852 17.881 0.480 1.00 45.22 95 VAL A C 1
ATOM 701 O O . VAL A 1 95 ? 6.054 17.776 1.409 1.00 45.22 95 VAL A O 1
ATOM 704 N N . GLU A 1 96 ? 7.265 19.091 0.096 1.00 41.06 96 GLU A N 1
ATOM 705 C CA . GLU A 1 96 ? 6.937 20.305 0.866 1.00 41.06 96 GLU A CA 1
ATOM 706 C C . GLU A 1 96 ? 5.510 20.835 0.649 1.00 41.06 96 GLU A C 1
ATOM 708 O O . GLU A 1 96 ? 4.986 21.535 1.514 1.00 41.06 96 GLU A O 1
ATOM 713 N N . GLY A 1 97 ? 4.834 20.449 -0.438 1.00 39.41 97 GLY A N 1
ATOM 714 C CA . GLY A 1 97 ? 3.465 20.894 -0.733 1.00 39.41 97 GLY A CA 1
ATOM 715 C C . GLY A 1 97 ? 2.351 20.139 0.008 1.00 39.41 97 GLY A C 1
ATOM 716 O O . GLY A 1 97 ? 1.215 20.606 0.028 1.00 39.41 97 GLY A O 1
ATOM 717 N N . LEU A 1 98 ? 2.644 18.982 0.616 1.00 44.38 98 LEU A N 1
ATOM 718 C CA . LEU A 1 98 ? 1.615 18.060 1.126 1.00 44.38 98 LEU A CA 1
ATOM 719 C C . LEU A 1 98 ? 1.394 18.133 2.642 1.00 44.38 98 LEU A C 1
ATOM 721 O O . LEU A 1 98 ? 0.290 17.832 3.098 1.00 44.38 98 LEU A O 1
ATOM 725 N N . ARG A 1 99 ? 2.369 18.640 3.417 1.00 44.28 99 ARG A N 1
ATOM 726 C CA . ARG A 1 99 ? 2.273 18.770 4.889 1.00 44.28 99 ARG A CA 1
ATOM 727 C C . ARG A 1 99 ? 1.069 19.584 5.376 1.00 44.28 99 ARG A C 1
ATOM 729 O O . ARG A 1 99 ? 0.628 19.397 6.504 1.00 44.28 99 ARG A O 1
ATOM 736 N N . GLY A 1 100 ? 0.516 20.459 4.534 1.00 40.31 100 GLY A N 1
ATOM 737 C CA . GLY A 1 100 ? -0.648 21.290 4.857 1.00 40.31 100 GLY A CA 1
ATOM 738 C C . GLY A 1 100 ? -2.018 20.608 4.725 1.00 40.31 100 GLY A C 1
ATOM 739 O O . GLY A 1 100 ? -3.018 21.239 5.051 1.00 40.31 100 GLY A O 1
ATOM 740 N N . LEU A 1 101 ? -2.094 19.357 4.245 1.00 40.44 101 LEU A N 1
ATOM 741 C CA . LEU A 1 101 ? -3.364 18.664 3.956 1.00 40.44 101 LEU A CA 1
ATOM 742 C C . LEU A 1 101 ? -3.730 17.560 4.966 1.00 40.44 101 LEU A C 1
ATOM 744 O O . LEU A 1 101 ? -4.744 16.877 4.795 1.00 40.44 101 LEU A O 1
ATOM 748 N N . PHE A 1 102 ? -2.931 17.365 6.016 1.00 43.16 102 PHE A N 1
ATOM 749 C CA . PHE A 1 102 ? -3.114 16.276 6.975 1.00 43.16 102 PHE A CA 1
ATOM 750 C C . PHE A 1 102 ? -4.043 16.680 8.125 1.00 43.16 102 PHE A C 1
ATOM 752 O O . PHE A 1 102 ? -3.627 17.217 9.149 1.00 43.16 102 PHE A O 1
ATOM 759 N N . GLY A 1 103 ? -5.334 16.416 7.915 1.00 40.12 103 GLY A N 1
ATOM 760 C CA . GLY A 1 103 ? -6.383 16.410 8.932 1.00 40.12 103 GLY A CA 1
ATOM 761 C C . GLY A 1 103 ? -6.916 14.990 9.157 1.00 40.12 103 GLY A C 1
ATOM 762 O O . GLY A 1 103 ? -7.032 14.203 8.215 1.00 40.12 103 GLY A O 1
ATOM 763 N N . GLY A 1 104 ? -7.201 14.677 10.423 1.00 53.97 104 GLY A N 1
ATOM 764 C CA . GLY A 1 104 ? -7.435 13.338 10.965 1.00 53.97 104 GLY A CA 1
ATOM 765 C C . GLY A 1 104 ? -8.483 12.495 10.243 1.00 53.97 104 GLY A C 1
ATOM 766 O O . GLY A 1 104 ? -9.526 12.979 9.807 1.00 53.97 104 GLY A O 1
ATOM 767 N N . SER A 1 105 ? -8.212 11.196 10.121 1.00 61.41 105 SER A N 1
ATOM 768 C CA . SER A 1 105 ? -9.235 10.252 9.654 1.00 61.41 105 SER A CA 1
ATOM 769 C C . SER A 1 105 ? -9.121 8.818 10.188 1.00 61.41 105 SER A C 1
ATOM 771 O O . SER A 1 105 ? -9.983 8.014 9.840 1.00 61.41 105 SER A O 1
ATOM 773 N N . GLY A 1 106 ? -8.163 8.490 11.071 1.00 78.50 106 GLY A N 1
ATOM 774 C CA . GLY A 1 106 ? -8.090 7.180 11.740 1.00 78.50 106 GLY A CA 1
ATOM 775 C C . GLY A 1 106 ? -8.271 6.008 10.764 1.00 78.50 106 GLY A C 1
ATOM 776 O O . GLY A 1 106 ? -7.611 5.953 9.730 1.00 78.50 106 GLY A O 1
ATOM 777 N N . LEU A 1 107 ? -9.232 5.113 11.026 1.00 86.50 107 LEU A N 1
ATOM 778 C CA . LEU A 1 107 ? -9.525 3.969 10.147 1.00 86.50 107 LEU A CA 1
ATOM 779 C C . LEU A 1 107 ? -10.037 4.364 8.754 1.00 86.50 107 LEU A C 1
ATOM 781 O O . LEU A 1 107 ? -9.761 3.675 7.776 1.00 86.50 107 LEU A O 1
ATOM 785 N N . LYS A 1 108 ? -10.734 5.498 8.614 1.00 88.12 108 LYS A N 1
ATOM 786 C CA . LYS A 1 108 ? -11.176 5.979 7.292 1.00 88.12 108 LYS A CA 1
ATOM 787 C C . LYS A 1 108 ? -9.985 6.363 6.413 1.00 88.12 108 LYS A C 1
ATOM 789 O O . LYS A 1 108 ? -10.070 6.236 5.193 1.00 88.12 108 LYS A O 1
ATOM 794 N N . ALA A 1 109 ? -8.882 6.807 7.022 1.00 86.88 109 ALA A N 1
ATOM 795 C CA . ALA A 1 109 ? -7.632 7.057 6.311 1.00 86.88 109 ALA A CA 1
ATOM 796 C C . ALA A 1 109 ? -7.052 5.745 5.773 1.00 86.88 109 ALA A C 1
ATOM 798 O O . ALA A 1 109 ? -6.732 5.677 4.591 1.00 86.88 109 ALA A O 1
ATOM 799 N N . VAL A 1 110 ? -7.022 4.694 6.604 1.00 87.81 110 VAL A N 1
ATOM 800 C CA . VAL A 1 110 ? -6.570 3.345 6.216 1.00 87.81 110 VAL A CA 1
ATOM 801 C C . VAL A 1 110 ? -7.333 2.849 4.989 1.00 87.81 110 VAL A C 1
ATOM 803 O O . VAL A 1 110 ? -6.718 2.453 4.005 1.00 87.81 110 VAL A O 1
ATOM 806 N N . VAL A 1 111 ? -8.667 2.939 4.992 1.00 91.31 111 VAL A N 1
ATOM 807 C CA . VAL A 1 111 ? -9.489 2.484 3.857 1.00 91.31 111 VAL A CA 1
ATOM 808 C C . VAL A 1 111 ? -9.248 3.325 2.601 1.00 91.31 111 VAL A C 1
ATOM 810 O O . VAL A 1 111 ? -9.035 2.777 1.517 1.00 91.31 111 VAL A O 1
ATOM 813 N N . ARG A 1 112 ? -9.257 4.657 2.728 1.00 92.00 112 ARG A N 1
ATOM 814 C CA . ARG A 1 112 ? -9.049 5.571 1.596 1.00 92.00 112 ARG A CA 1
ATOM 815 C C . ARG A 1 112 ? -7.669 5.381 0.966 1.00 92.00 112 ARG A C 1
ATOM 817 O O . ARG A 1 112 ? -7.558 5.226 -0.248 1.00 92.00 112 ARG A O 1
ATOM 824 N N . ASP A 1 113 ? -6.627 5.445 1.786 1.00 91.94 113 ASP A N 1
ATOM 825 C CA . ASP A 1 113 ? -5.242 5.417 1.322 1.00 91.94 113 ASP A CA 1
ATOM 826 C C . ASP A 1 113 ? -4.853 3.995 0.889 1.00 91.94 113 ASP A C 1
ATOM 828 O O . ASP A 1 113 ? -4.195 3.821 -0.136 1.00 91.94 113 ASP A O 1
ATOM 832 N N . GLY A 1 114 ? -5.368 2.975 1.580 1.00 91.69 114 GLY A N 1
ATOM 833 C CA . GLY A 1 114 ? -5.234 1.575 1.198 1.00 91.69 114 GLY A CA 1
ATOM 834 C C . GLY A 1 114 ? -5.843 1.256 -0.165 1.00 91.69 114 GLY A C 1
ATOM 835 O O . GLY A 1 114 ? -5.185 0.614 -0.977 1.00 91.69 114 GLY A O 1
ATOM 836 N N . THR A 1 115 ? -7.043 1.762 -0.470 1.00 92.88 115 THR A N 1
ATOM 837 C CA . THR A 1 115 ? -7.668 1.570 -1.794 1.00 92.88 115 THR A CA 1
ATOM 838 C C . THR A 1 115 ? -6.789 2.142 -2.908 1.00 92.88 115 THR A C 1
ATOM 840 O O . THR A 1 115 ? -6.501 1.461 -3.888 1.00 92.88 115 THR A O 1
ATOM 843 N N . ARG A 1 116 ? -6.266 3.361 -2.717 1.00 93.44 116 ARG A N 1
ATOM 844 C CA . ARG A 1 116 ? -5.332 3.980 -3.669 1.00 93.44 116 ARG A CA 1
ATOM 845 C C . ARG A 1 116 ? -4.054 3.155 -3.849 1.00 93.44 116 ARG A C 1
ATOM 847 O O . ARG A 1 116 ? -3.549 3.044 -4.963 1.00 93.44 116 ARG A O 1
ATOM 854 N N . ILE A 1 117 ? -3.508 2.610 -2.763 1.00 95.62 117 ILE A N 1
ATOM 855 C CA . ILE A 1 117 ? -2.307 1.768 -2.808 1.00 95.62 117 ILE A CA 1
ATOM 856 C C . ILE A 1 117 ? -2.587 0.450 -3.544 1.00 95.62 117 ILE A C 1
ATOM 858 O O . ILE A 1 117 ? -1.738 0.014 -4.315 1.00 95.62 117 ILE A O 1
ATOM 862 N N . LEU A 1 118 ? -3.767 -0.158 -3.377 1.00 96.31 118 LEU A N 1
ATOM 863 C CA . LEU A 1 118 ? -4.161 -1.368 -4.113 1.00 96.31 118 LEU A CA 1
ATOM 864 C C . LEU A 1 118 ? -4.247 -1.139 -5.628 1.00 96.31 118 LEU A C 1
ATOM 866 O O . LEU A 1 118 ? -3.786 -1.989 -6.396 1.00 96.31 118 LEU A O 1
ATOM 870 N N . ASP A 1 119 ? -4.789 0.002 -6.057 1.00 94.38 119 ASP A N 1
ATOM 871 C CA . ASP A 1 119 ? -4.854 0.363 -7.478 1.00 94.38 119 ASP A CA 1
ATOM 872 C C . ASP A 1 119 ? -3.446 0.500 -8.076 1.00 94.38 119 ASP A C 1
ATOM 874 O O . ASP A 1 119 ? -3.150 -0.059 -9.133 1.00 94.38 119 ASP A O 1
ATOM 878 N N . LEU A 1 120 ? -2.549 1.187 -7.360 1.00 93.69 120 LEU A N 1
ATOM 879 C CA . LEU A 1 120 ? -1.156 1.361 -7.778 1.00 93.69 120 LEU A CA 1
ATOM 880 C C . LEU A 1 120 ? -0.394 0.034 -7.788 1.00 93.69 120 LEU A C 1
ATOM 882 O O . LEU A 1 120 ? 0.320 -0.243 -8.746 1.00 93.69 120 LEU A O 1
ATOM 886 N N . LEU A 1 121 ? -0.570 -0.813 -6.772 1.00 93.50 121 LEU A N 1
ATOM 887 C CA . LEU A 1 121 ? 0.015 -2.156 -6.746 1.00 93.50 121 LEU A CA 1
ATOM 888 C C . LEU A 1 121 ? -0.436 -2.985 -7.948 1.00 93.50 121 LEU A C 1
ATOM 890 O O . LEU A 1 121 ? 0.385 -3.657 -8.560 1.00 93.50 121 LEU A O 1
ATOM 894 N N . THR A 1 122 ? -1.714 -2.900 -8.316 1.00 93.44 122 THR A N 1
ATOM 895 C CA . THR A 1 122 ? -2.262 -3.627 -9.467 1.00 93.44 122 THR A CA 1
ATOM 896 C C . THR A 1 122 ? -1.662 -3.139 -10.789 1.00 93.44 122 THR A C 1
ATOM 898 O O . THR A 1 122 ? -1.284 -3.962 -11.621 1.00 93.44 122 THR A O 1
ATOM 901 N N . ASP A 1 123 ? -1.520 -1.823 -10.981 1.00 90.44 123 ASP A N 1
ATOM 902 C CA . ASP A 1 123 ? -0.868 -1.258 -12.176 1.00 90.44 123 ASP A CA 1
ATOM 903 C C . ASP A 1 123 ? 0.621 -1.638 -12.248 1.00 90.44 123 ASP A C 1
ATOM 905 O O . ASP A 1 123 ? 1.115 -2.033 -13.304 1.00 90.44 123 ASP A O 1
ATOM 909 N N . VAL A 1 124 ? 1.336 -1.578 -11.122 1.00 90.38 124 VAL A N 1
ATOM 910 C CA . VAL A 1 124 ? 2.758 -1.947 -11.042 1.00 90.38 124 VAL A CA 1
ATOM 911 C C . VAL A 1 124 ? 2.950 -3.449 -11.300 1.00 90.38 124 VAL A C 1
ATOM 913 O O . VAL A 1 124 ? 3.814 -3.831 -12.085 1.00 90.38 124 VAL A O 1
ATOM 916 N N . GLU A 1 125 ? 2.125 -4.312 -10.704 1.00 91.56 125 GLU A N 1
ATOM 917 C CA . GLU A 1 125 ? 2.164 -5.768 -10.911 1.00 91.56 125 GLU A CA 1
ATOM 918 C C . GLU A 1 125 ? 1.904 -6.137 -12.377 1.00 91.56 125 GLU A C 1
ATOM 920 O O . GLU A 1 125 ? 2.606 -6.981 -12.932 1.00 91.56 125 GLU A O 1
ATOM 925 N N . ALA A 1 126 ? 0.955 -5.465 -13.039 1.00 89.25 126 ALA A N 1
ATOM 926 C CA . ALA A 1 126 ? 0.651 -5.689 -14.453 1.00 89.25 126 ALA A CA 1
ATOM 927 C C . ALA A 1 126 ? 1.810 -5.310 -15.395 1.00 89.25 126 ALA A C 1
ATOM 929 O O . ALA A 1 126 ? 1.902 -5.832 -16.507 1.00 89.25 126 ALA A O 1
ATOM 930 N N . ARG A 1 127 ? 2.695 -4.406 -14.961 1.00 86.38 127 ARG A N 1
ATOM 931 C CA . ARG A 1 127 ? 3.858 -3.930 -15.729 1.00 86.38 127 ARG A CA 1
ATOM 932 C C . ARG A 1 127 ? 5.144 -4.693 -15.419 1.00 86.38 127 ARG A C 1
ATOM 934 O O . ARG A 1 127 ? 6.120 -4.555 -16.160 1.00 86.38 127 ARG A O 1
ATOM 941 N N . ALA A 1 128 ? 5.166 -5.475 -14.344 1.00 87.19 128 ALA A N 1
ATOM 942 C CA . ALA A 1 128 ? 6.333 -6.246 -13.948 1.00 87.19 128 ALA A CA 1
ATOM 943 C C . ALA A 1 128 ? 6.551 -7.425 -14.910 1.00 87.19 128 ALA A C 1
ATOM 945 O O . ALA A 1 128 ? 5.703 -8.306 -15.058 1.00 87.19 128 ALA A O 1
ATOM 946 N N . SER A 1 129 ? 7.711 -7.445 -15.569 1.00 81.62 129 SER A N 1
ATOM 947 C CA . SER A 1 129 ? 8.083 -8.500 -16.516 1.00 81.62 129 SER A CA 1
ATOM 948 C C . SER A 1 129 ? 8.611 -9.761 -15.828 1.00 81.62 129 SER A C 1
ATOM 950 O O . SER A 1 129 ? 8.472 -10.857 -16.374 1.00 81.62 129 SER A O 1
ATOM 952 N N . ASP A 1 130 ? 9.190 -9.635 -14.632 1.00 85.00 130 ASP A N 1
ATOM 953 C CA . ASP A 1 130 ? 9.751 -10.753 -13.880 1.00 85.00 130 ASP A CA 1
ATOM 954 C C . ASP A 1 130 ? 8.728 -11.361 -12.888 1.00 85.00 130 ASP A C 1
ATOM 956 O O . ASP A 1 130 ? 7.975 -10.626 -12.242 1.00 85.00 130 ASP A O 1
ATOM 960 N N . PRO A 1 131 ? 8.635 -12.704 -12.783 1.00 88.31 131 PRO A N 1
ATOM 961 C CA . PRO A 1 131 ? 7.697 -13.365 -11.871 1.00 88.31 131 PRO A CA 1
ATOM 962 C C . PRO A 1 131 ? 7.945 -13.057 -10.392 1.00 88.31 131 PRO A C 1
ATOM 964 O O . PRO A 1 131 ? 6.987 -12.879 -9.652 1.00 88.31 131 PRO A O 1
ATOM 967 N N . GLU A 1 132 ? 9.206 -12.943 -9.971 1.00 88.75 132 GLU A N 1
ATOM 968 C CA . GLU A 1 132 ? 9.559 -12.715 -8.564 1.00 88.75 132 GLU A CA 1
ATOM 969 C C . GLU A 1 132 ? 9.036 -11.363 -8.056 1.00 88.75 132 GLU A C 1
ATOM 971 O O . GLU A 1 132 ? 8.426 -11.294 -6.990 1.00 88.75 132 GLU A O 1
ATOM 976 N N . THR A 1 133 ? 9.185 -10.294 -8.847 1.00 87.94 133 THR A N 1
ATOM 977 C CA . THR A 1 133 ? 8.610 -8.979 -8.527 1.00 87.94 133 THR A CA 1
ATOM 978 C C . THR A 1 133 ? 7.085 -9.036 -8.498 1.00 87.94 133 THR A C 1
ATOM 980 O O . THR A 1 133 ? 6.479 -8.428 -7.617 1.00 87.94 133 THR A O 1
ATOM 983 N N . ARG A 1 134 ? 6.440 -9.777 -9.411 1.00 90.94 134 ARG A N 1
ATOM 984 C CA . ARG A 1 134 ? 4.976 -9.951 -9.384 1.00 90.94 134 ARG A CA 1
ATOM 985 C C . ARG A 1 134 ? 4.507 -10.667 -8.122 1.00 90.94 134 ARG A C 1
ATOM 987 O O . ARG A 1 134 ? 3.537 -10.224 -7.513 1.00 90.94 134 ARG A O 1
ATOM 994 N N . ASP A 1 135 ? 5.207 -11.715 -7.703 1.00 93.06 135 ASP A N 1
ATOM 995 C CA . ASP A 1 135 ? 4.876 -12.465 -6.491 1.00 93.06 135 ASP A CA 1
ATOM 996 C C . ASP A 1 135 ? 5.063 -11.612 -5.224 1.00 93.06 135 ASP A C 1
ATOM 998 O O . ASP A 1 135 ? 4.217 -11.640 -4.328 1.00 93.06 135 ASP A O 1
ATOM 1002 N N . GLU A 1 136 ? 6.131 -10.809 -5.153 1.00 93.06 136 GLU A N 1
ATOM 1003 C CA . GLU A 1 136 ? 6.358 -9.848 -4.061 1.00 93.06 136 GLU A CA 1
ATOM 1004 C C . GLU A 1 136 ? 5.235 -8.799 -3.995 1.00 93.06 136 GLU A C 1
ATOM 1006 O O . GLU A 1 136 ? 4.604 -8.620 -2.952 1.00 93.06 136 GLU A O 1
ATOM 1011 N N . LEU A 1 137 ? 4.915 -8.152 -5.122 1.00 93.62 137 LEU A N 1
ATOM 1012 C CA . LEU A 1 137 ? 3.828 -7.169 -5.203 1.00 93.62 137 LEU A CA 1
ATOM 1013 C C . LEU A 1 137 ? 2.468 -7.793 -4.855 1.00 93.62 137 LEU A C 1
ATOM 1015 O O . LEU A 1 137 ? 1.670 -7.184 -4.139 1.00 93.62 137 LEU A O 1
ATOM 1019 N N . GLY A 1 138 ? 2.227 -9.034 -5.287 1.00 94.06 138 GLY A N 1
ATOM 1020 C CA . GLY A 1 138 ? 1.026 -9.797 -4.964 1.00 94.06 138 GLY A CA 1
ATOM 1021 C C . GLY A 1 138 ? 0.890 -10.094 -3.466 1.00 94.06 138 GLY A C 1
ATOM 1022 O O . GLY A 1 138 ? -0.216 -9.990 -2.922 1.00 94.06 138 GLY A O 1
ATOM 1023 N N . ARG A 1 139 ? 1.998 -10.398 -2.771 1.00 95.88 139 ARG A N 1
ATOM 1024 C CA . ARG A 1 139 ? 2.013 -10.559 -1.305 1.00 95.88 139 ARG A CA 1
ATOM 1025 C C . ARG A 1 139 ? 1.645 -9.263 -0.590 1.00 95.88 139 ARG A C 1
ATOM 1027 O O . ARG A 1 139 ? 0.775 -9.288 0.284 1.00 95.88 139 ARG A O 1
ATOM 1034 N N . HIS A 1 140 ? 2.230 -8.137 -0.998 1.00 95.62 140 HIS A N 1
ATOM 1035 C CA . HIS A 1 140 ? 1.882 -6.823 -0.445 1.00 95.62 140 HIS A CA 1
ATOM 1036 C C . HIS A 1 140 ? 0.420 -6.461 -0.699 1.00 95.62 140 HIS A C 1
ATOM 1038 O O . HIS A 1 140 ? -0.275 -6.019 0.217 1.00 95.62 140 HIS A O 1
ATOM 1044 N N . ARG A 1 141 ? -0.094 -6.730 -1.906 1.00 96.19 141 ARG A N 1
ATOM 1045 C CA . ARG A 1 141 ? -1.512 -6.533 -2.234 1.00 96.19 141 ARG A CA 1
ATOM 1046 C C . ARG A 1 141 ? -2.419 -7.329 -1.293 1.00 96.19 141 ARG A C 1
ATOM 1048 O O . ARG A 1 141 ? -3.371 -6.770 -0.755 1.00 96.19 141 ARG A O 1
ATOM 1055 N N . GLY A 1 142 ? -2.112 -8.604 -1.046 1.00 95.88 142 GLY A N 1
ATOM 1056 C CA . GLY A 1 142 ? -2.874 -9.445 -0.115 1.00 95.88 142 GLY A CA 1
ATOM 1057 C C . GLY A 1 142 ? -2.856 -8.926 1.329 1.00 95.88 142 GLY A C 1
ATOM 1058 O O . GLY A 1 142 ? -3.890 -8.926 2.007 1.00 95.88 142 GLY A O 1
ATOM 1059 N N . ALA A 1 143 ? -1.706 -8.428 1.787 1.00 94.88 143 ALA A N 1
ATOM 1060 C CA . ALA A 1 143 ? -1.573 -7.822 3.109 1.00 94.88 143 ALA A CA 1
ATOM 1061 C C . ALA A 1 143 ? -2.417 -6.540 3.235 1.00 94.88 143 ALA A C 1
ATOM 1063 O O . ALA A 1 143 ? -3.188 -6.407 4.188 1.00 94.88 143 ALA A O 1
ATOM 1064 N N . CYS A 1 144 ? -2.360 -5.650 2.237 1.00 94.88 144 CYS A N 1
ATOM 1065 C CA . CYS A 1 144 ? -3.196 -4.450 2.167 1.00 94.88 144 CYS A CA 1
ATOM 1066 C C . CYS A 1 144 ? -4.692 -4.792 2.217 1.00 94.88 144 CYS A C 1
ATOM 1068 O O . CYS A 1 144 ? -5.406 -4.240 3.051 1.00 94.88 144 CYS A O 1
ATOM 1070 N N . VAL A 1 145 ? -5.165 -5.733 1.386 1.00 97.19 145 VAL A N 1
ATOM 1071 C CA . VAL A 1 145 ? -6.580 -6.166 1.37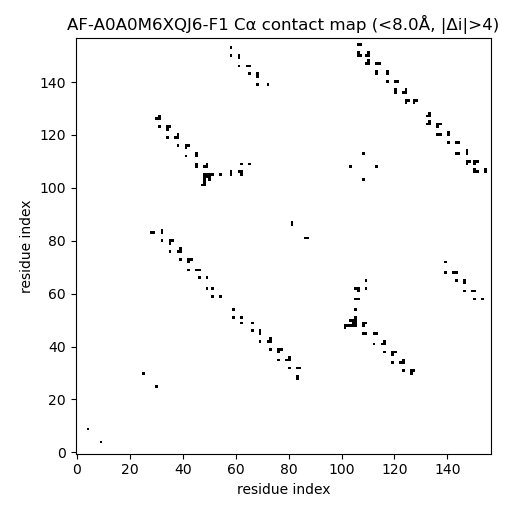3 1.00 97.19 145 VAL A CA 1
ATOM 1072 C C . VAL A 1 145 ? -7.028 -6.631 2.757 1.00 97.19 145 VAL A C 1
ATOM 1074 O O . VAL A 1 145 ? -8.095 -6.243 3.225 1.00 97.19 145 VAL A O 1
ATOM 1077 N N . THR A 1 146 ? -6.201 -7.424 3.440 1.00 96.88 146 THR A N 1
ATOM 1078 C CA . THR A 1 146 ? -6.532 -7.944 4.774 1.00 96.88 146 THR A CA 1
ATOM 1079 C C . THR A 1 146 ? -6.755 -6.817 5.782 1.00 96.88 146 THR A C 1
ATOM 1081 O O . THR A 1 146 ? -7.729 -6.846 6.533 1.00 96.88 146 THR A O 1
ATOM 1084 N N . VAL A 1 147 ? -5.873 -5.816 5.804 1.00 93.94 147 VAL A N 1
ATOM 1085 C CA . VAL A 1 147 ? -5.978 -4.686 6.738 1.00 93.94 147 VAL A CA 1
ATOM 1086 C C . VAL A 1 147 ? -7.141 -3.761 6.371 1.00 93.94 147 VAL A C 1
ATOM 1088 O O . VAL A 1 147 ? -7.886 -3.342 7.256 1.00 93.94 147 VAL A O 1
ATOM 1091 N N . ILE A 1 148 ? -7.337 -3.480 5.080 1.00 95.00 148 ILE A N 1
ATOM 1092 C CA . ILE A 1 148 ? -8.426 -2.624 4.588 1.00 95.00 148 ILE A CA 1
ATOM 1093 C C . ILE A 1 148 ? -9.785 -3.232 4.924 1.00 95.00 148 ILE A C 1
ATOM 1095 O O . ILE A 1 148 ? -10.634 -2.520 5.452 1.00 95.00 148 ILE A O 1
ATOM 1099 N N . ASN A 1 149 ? -9.971 -4.536 4.697 1.00 96.56 149 ASN A N 1
ATOM 1100 C CA . ASN A 1 149 ? -11.224 -5.216 5.026 1.00 96.56 149 ASN A CA 1
ATOM 1101 C C . ASN A 1 149 ? -11.509 -5.147 6.530 1.00 96.56 149 ASN A C 1
ATOM 1103 O O . ASN A 1 149 ? -12.610 -4.783 6.921 1.00 96.56 149 ASN A O 1
ATOM 1107 N N . ARG A 1 150 ? -10.502 -5.376 7.388 1.00 95.62 150 ARG A N 1
ATOM 1108 C CA . ARG A 1 150 ? -10.666 -5.217 8.846 1.00 95.62 150 ARG A CA 1
ATOM 1109 C C . ARG A 1 150 ? -11.068 -3.796 9.234 1.00 95.62 150 ARG A C 1
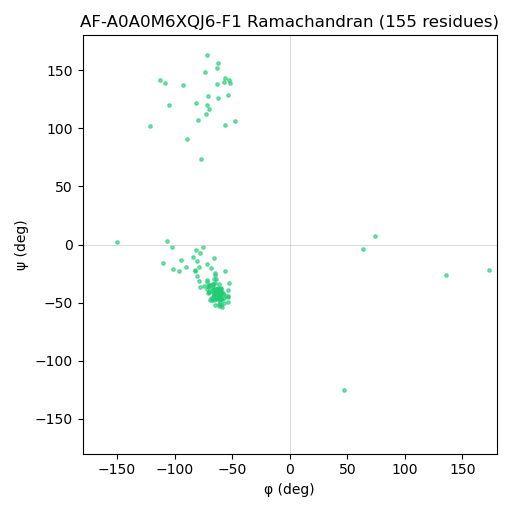ATOM 1111 O O . ARG A 1 150 ? -11.905 -3.616 10.112 1.00 95.62 150 ARG A O 1
ATOM 1118 N N . ALA A 1 151 ? -10.467 -2.790 8.601 1.00 92.25 151 ALA A N 1
ATOM 1119 C CA . ALA A 1 151 ? -10.822 -1.396 8.836 1.00 92.25 151 ALA A CA 1
ATOM 1120 C C . ALA A 1 151 ? -12.253 -1.082 8.363 1.00 92.25 151 ALA A C 1
ATOM 1122 O O . ALA A 1 151 ? -12.966 -0.369 9.063 1.00 92.25 151 ALA A O 1
ATOM 1123 N N . GLN A 1 152 ? -12.678 -1.618 7.215 1.00 93.19 152 GLN A N 1
ATOM 1124 C CA . GLN A 1 152 ? -14.039 -1.472 6.684 1.00 93.19 152 GLN A CA 1
ATOM 1125 C C . GLN A 1 152 ? -15.073 -2.148 7.587 1.00 93.19 152 GLN A C 1
ATOM 1127 O O . GLN A 1 152 ? -15.981 -1.468 8.052 1.00 93.19 152 GLN A O 1
ATOM 1132 N N . ASP A 1 153 ? -14.873 -3.422 7.937 1.00 95.44 153 ASP A N 1
ATOM 1133 C CA . ASP A 1 153 ? -15.750 -4.173 8.846 1.00 95.44 153 ASP A CA 1
ATOM 1134 C C . ASP A 1 153 ? -15.952 -3.424 10.171 1.00 95.44 153 ASP A C 1
ATOM 1136 O O . ASP A 1 153 ? -17.049 -3.370 10.724 1.00 95.44 153 ASP A O 1
ATOM 1140 N N . ARG A 1 154 ? -14.879 -2.802 10.672 1.00 91.81 154 ARG A N 1
ATOM 1141 C CA . ARG A 1 154 ? -14.892 -2.024 11.910 1.00 91.81 154 ARG A CA 1
ATOM 1142 C C . ARG A 1 154 ? -15.629 -0.687 11.795 1.00 91.81 154 ARG A C 1
ATOM 1144 O O . ARG A 1 154 ? -16.136 -0.211 12.809 1.00 91.81 154 ARG A O 1
ATOM 1151 N N . ILE A 1 155 ? -15.625 -0.063 10.616 1.00 89.81 155 ILE A N 1
ATOM 1152 C CA . ILE A 1 155 ? -16.343 1.189 10.328 1.00 89.81 155 ILE A CA 1
ATOM 1153 C C . ILE A 1 155 ? -17.838 0.923 10.119 1.00 89.81 155 ILE A C 1
ATOM 1155 O O . ILE A 1 155 ? -18.652 1.762 10.506 1.00 89.81 155 ILE A O 1
ATOM 1159 N N . ASP A 1 156 ? -18.174 -0.205 9.495 1.00 90.62 156 ASP A N 1
ATOM 1160 C CA . ASP A 1 156 ? -19.543 -0.568 9.127 1.00 90.62 156 ASP A CA 1
ATOM 1161 C C . ASP A 1 156 ? -20.341 -1.188 10.293 1.00 90.62 156 ASP A C 1
ATOM 1163 O O . ASP A 1 156 ? -21.575 -1.162 10.263 1.00 90.62 156 ASP A O 1
ATOM 1167 N N . GLY A 1 157 ? -19.655 -1.731 11.309 1.00 81.94 157 GLY A N 1
ATOM 1168 C CA . GLY A 1 157 ? -20.233 -2.306 12.537 1.00 81.94 157 GLY A CA 1
ATOM 1169 C C . GLY A 1 157 ? -20.314 -1.342 13.718 1.00 81.94 157 GLY A C 1
ATOM 1170 O O . GLY A 1 157 ? -21.365 -1.366 14.399 1.00 81.94 157 GLY A O 1
#

Organism: NCBI:txid282197

pLDDT: mean 76.9, std 18.37, range [38.47, 97.19]

Nearest PDB structures (foldseek):
  2ib0-assembly1_A  TM=6.881E-01  e=6.706E-02  Mycobacterium tuberculosis
  2ib0-assembly1_B  TM=6.613E-01  e=1.280E-01  Mycobacterium tuberculosis
  5ffe-assembly2_B  TM=6.400E-01  e=3.251E+00  Synechocystis sp. PCC 6803
  5ffe-assembly1_A  TM=5.091E-01  e=3.967E+00  Synechocystis sp. PCC 6803
  3hiu-assembly1_A  TM=4.795E-01  e=3.774E+00  Xanthomonas campestris pv. campestris

Sequence (157 aa):
MTDPATPAQMSANYMAATEAAENDGKPPGAAMVEPLRMLLVAVETAFERIEPRGASETDLEIMALWHDVLTALRSDVSIMLVNREAPPSATSGLVEGLRGLFGGSGLKAVVRDGTRILDLLTDVEARASDPETRDELGRHRGACVTVINRAQDRIDG

Radius of gyration: 22.03 Å; Cα contacts (8 Å, |Δi|>4): 117; chains: 1; bounding box: 42×38×77 Å

Solvent-accessible surface area (backbone atoms only — not comparable to full-atom values): 9171 Å² total; per-residue (Å²): 134,84,78,79,76,49,72,69,53,49,50,51,52,50,50,52,50,52,51,53,66,59,65,66,73,59,63,98,47,58,86,44,47,61,51,45,50,54,41,46,54,52,44,54,56,44,60,74,44,70,46,67,83,92,54,52,74,71,54,44,54,51,51,49,54,44,52,52,53,45,50,54,49,47,52,53,47,50,51,56,43,56,78,61,43,76,85,81,79,82,84,81,74,75,72,80,78,53,76,86,72,76,70,86,42,41,54,61,36,48,40,58,47,43,52,56,48,47,54,42,46,51,58,42,38,74,61,47,87,50,68,67,62,28,53,52,44,49,51,52,45,53,52,48,51,55,47,30,49,55,37,47,56,63,71,78,103

Foldseek 3Di:
DDDPDDPVRVVVVVVVVVVVVVVVPAPPQNLLQVLLVVLLVLLVLLLLQADCPPPDPLLVVLSVLLNVLSVLSNVVSVVSNPVRDDDDPDPPDDPPVCNVPHDHDRLNSLLVSLVVSLVSLVVSLVSDPDVVSNVVSVVSSVSSVVSNVSSVVVVVD

Secondary structure (DSSP, 8-state):
-PPPPPHHHHHHHHHHHHHHHHTT---TTHHHHHHHHHHHHHHHHHHTT---TT--HHHHHHHHHHHHHHHHHHHHHHHHHHTTSSSPP---SSSTTTGGG----HHHHHHHHHHHHHHHHHHHHHH--SHHHHHHHHHHHHHHHHHHHHHHHHHH-